Protein AF-A0A822C1Y9-F1 (afdb_monomer_lite)

Secondary structure (DSSP, 8-state):
-EEEEEEEETTEEEEE-SS-S-GGG--PBPTTTS-BHHHHHHHHHHHTT--GGGS-TTEEEEEEEEBTTB-SSS--SS-EEEEEEEEETTT--EE----SSPPPPP---SSGGGG-

Structure (mmCIF, N/CA/C/O backbone):
data_AF-A0A822C1Y9-F1
#
_entry.id   AF-A0A822C1Y9-F1
#
loop_
_atom_site.group_PDB
_atom_site.id
_atom_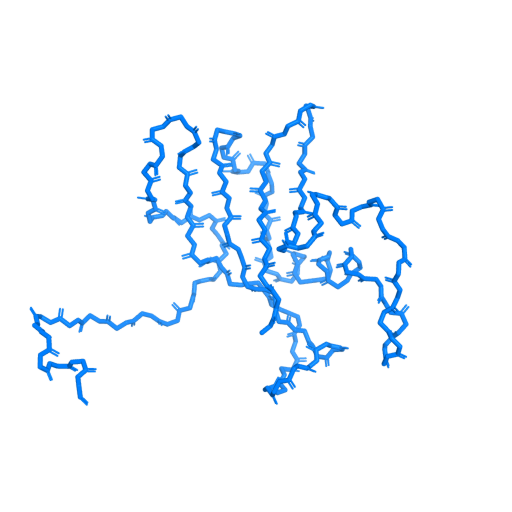site.type_symbol
_atom_site.label_atom_id
_atom_site.label_alt_id
_atom_site.label_comp_id
_atom_site.label_asym_id
_atom_site.label_entity_id
_atom_site.label_seq_id
_atom_site.pdbx_PDB_ins_code
_atom_site.Cartn_x
_atom_site.Cartn_y
_atom_site.Cartn_z
_atom_site.occupancy
_atom_site.B_iso_or_equiv
_atom_site.auth_seq_id
_atom_site.auth_comp_id
_atom_site.auth_asym_id
_atom_site.auth_atom_id
_atom_site.pdbx_PDB_model_num
ATOM 1 N N . GLY A 1 1 ? 11.463 -3.125 -5.322 1.00 91.94 1 GLY A N 1
ATOM 2 C CA . GLY A 1 1 ? 10.661 -1.898 -5.440 1.00 91.94 1 GLY A CA 1
ATOM 3 C C . GLY A 1 1 ? 10.887 -1.081 -4.192 1.00 91.94 1 GLY A C 1
ATOM 4 O O . GLY A 1 1 ? 12.016 -1.022 -3.724 1.00 91.94 1 GLY A O 1
ATOM 5 N N . THR A 1 2 ? 9.859 -0.437 -3.659 1.00 95.38 2 THR A N 1
ATOM 6 C CA . THR A 1 2 ? 9.946 0.287 -2.388 1.00 95.38 2 THR A CA 1
ATOM 7 C C . THR A 1 2 ? 8.802 -0.131 -1.483 1.00 95.38 2 THR A C 1
ATOM 9 O O . THR A 1 2 ? 7.646 -0.057 -1.897 1.00 95.38 2 THR A O 1
ATOM 12 N N . PHE A 1 3 ? 9.142 -0.495 -0.249 1.00 97.44 3 PHE A N 1
ATOM 13 C CA . PHE A 1 3 ? 8.181 -0.878 0.773 1.00 97.44 3 PHE A CA 1
ATOM 14 C C . PHE A 1 3 ? 7.461 0.342 1.359 1.00 97.44 3 PHE A C 1
ATOM 16 O O . PHE A 1 3 ? 8.102 1.321 1.767 1.00 97.44 3 PHE A O 1
ATOM 23 N N . PHE A 1 4 ? 6.137 0.254 1.441 1.00 98.31 4 PHE A N 1
ATOM 24 C CA . PHE A 1 4 ? 5.256 1.267 2.006 1.00 98.31 4 PHE A CA 1
ATOM 25 C C . PHE A 1 4 ? 4.265 0.664 2.995 1.00 98.31 4 PHE A C 1
ATOM 27 O O . PHE A 1 4 ? 3.898 -0.506 2.899 1.00 98.31 4 PHE A O 1
ATOM 34 N N . LYS A 1 5 ? 3.802 1.497 3.927 1.00 98.31 5 LYS A N 1
ATOM 35 C CA . LYS A 1 5 ? 2.731 1.162 4.866 1.00 98.31 5 LYS A CA 1
ATOM 36 C C . LYS A 1 5 ? 1.622 2.194 4.721 1.00 98.31 5 LYS A C 1
ATOM 38 O O . LYS A 1 5 ? 1.899 3.393 4.724 1.00 98.31 5 LYS A O 1
ATOM 43 N N . VAL A 1 6 ? 0.385 1.734 4.610 1.00 98.50 6 VAL A N 1
ATOM 44 C CA . VAL A 1 6 ? -0.815 2.575 4.623 1.00 98.50 6 VAL A CA 1
ATOM 45 C C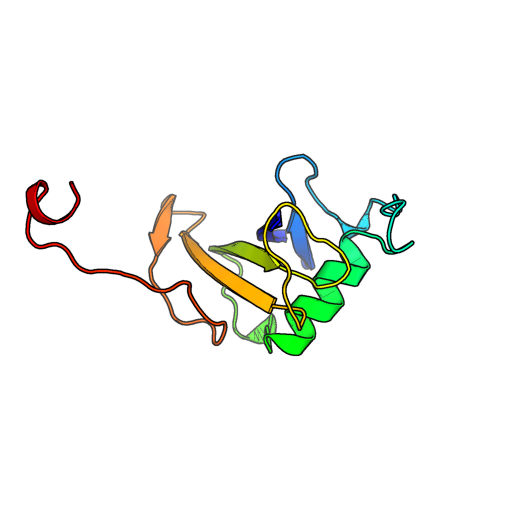 . VAL A 1 6 ? -1.518 2.379 5.954 1.00 98.50 6 VAL A C 1
ATOM 47 O O . VAL A 1 6 ? -1.749 1.243 6.354 1.00 98.50 6 VAL A O 1
ATOM 50 N N . TYR A 1 7 ? -1.847 3.469 6.637 1.00 98.38 7 TYR A N 1
ATOM 51 C CA . TYR A 1 7 ? -2.537 3.432 7.927 1.00 98.38 7 TYR A CA 1
ATOM 52 C C . TYR A 1 7 ? -3.392 4.687 8.110 1.00 98.38 7 TYR A C 1
ATOM 54 O O . TYR A 1 7 ? -3.143 5.715 7.472 1.00 98.38 7 TYR A O 1
ATOM 62 N N . TYR A 1 8 ? -4.412 4.592 8.960 1.00 98.25 8 TYR A N 1
ATOM 63 C CA . TYR A 1 8 ? -5.307 5.703 9.269 1.00 98.25 8 TYR A CA 1
ATOM 64 C C . TYR A 1 8 ? -4.919 6.342 10.602 1.00 98.25 8 TYR A C 1
ATOM 66 O O . TYR A 1 8 ? -4.805 5.651 11.613 1.00 98.25 8 TYR A O 1
ATOM 74 N N . PHE A 1 9 ? -4.711 7.654 10.613 1.00 97.06 9 PHE A N 1
ATOM 75 C CA . PHE A 1 9 ? -4.380 8.421 11.814 1.00 97.06 9 PHE A CA 1
ATOM 76 C C . PHE A 1 9 ? -4.878 9.862 11.650 1.00 97.06 9 PHE A C 1
ATOM 78 O O . PHE A 1 9 ? -4.995 10.338 10.528 1.00 97.06 9 PHE A O 1
ATOM 85 N N . GLU A 1 10 ? -5.260 10.528 12.745 1.00 95.81 10 GLU A N 1
ATOM 86 C CA . GLU A 1 10 ? -5.739 11.928 12.729 1.00 95.81 10 GLU A CA 1
ATOM 87 C C . GLU A 1 10 ? -6.772 12.249 11.626 1.00 95.81 10 GLU A C 1
ATOM 89 O O . GLU A 1 10 ? -6.741 13.285 10.968 1.00 95.81 10 GLU A O 1
ATOM 94 N N . ASN A 1 11 ? -7.744 11.350 11.450 1.00 96.69 11 ASN A N 1
ATOM 95 C CA . ASN A 1 11 ? -8.809 11.437 10.446 1.00 96.69 11 ASN A CA 1
ATOM 96 C C . ASN A 1 11 ? -8.359 11.385 8.973 1.00 96.69 11 ASN A C 1
ATOM 98 O O . ASN A 1 11 ? -9.188 11.602 8.082 1.00 96.69 11 ASN A O 1
ATOM 102 N N . GLU A 1 12 ? -7.119 10.995 8.680 1.00 97.19 12 GLU A N 1
ATOM 103 C CA . GLU A 1 12 ? -6.631 10.837 7.313 1.00 97.19 12 GLU A CA 1
ATOM 104 C C . GLU A 1 12 ? -5.859 9.530 7.067 1.00 97.19 12 GLU A C 1
ATOM 106 O O . GLU A 1 12 ? -5.343 8.871 7.968 1.00 97.19 12 GLU A O 1
ATOM 111 N N . TRP A 1 13 ? -5.792 9.138 5.793 1.00 98.00 13 TRP A N 1
ATOM 112 C CA . TRP A 1 13 ? -4.924 8.052 5.348 1.00 98.00 13 TRP A CA 1
ATOM 113 C C . TRP A 1 13 ? -3.511 8.575 5.112 1.00 98.00 13 TRP A C 1
ATOM 115 O O . TRP A 1 13 ? -3.306 9.495 4.308 1.00 98.00 13 TRP A O 1
ATOM 125 N N . HIS A 1 14 ? -2.540 7.932 5.746 1.00 97.88 14 HIS A N 1
ATOM 126 C CA . HIS A 1 14 ? -1.120 8.187 5.555 1.00 97.88 14 HIS A CA 1
ATOM 127 C C . HIS A 1 14 ? -0.463 7.065 4.764 1.00 97.88 14 HIS A C 1
ATOM 129 O O . HIS A 1 14 ? -0.923 5.922 4.749 1.00 97.88 14 HIS A O 1
ATOM 135 N N . VAL A 1 15 ? 0.646 7.413 4.114 1.00 98.25 15 VAL A N 1
ATOM 136 C CA . VAL A 1 15 ? 1.510 6.463 3.420 1.00 98.25 15 VAL A CA 1
ATOM 137 C C . VAL A 1 15 ? 2.935 6.702 3.900 1.00 98.25 15 VAL A C 1
ATOM 139 O O . VAL A 1 15 ? 3.523 7.742 3.600 1.00 98.25 15 VAL A O 1
ATOM 142 N N . SER A 1 16 ? 3.495 5.748 4.639 1.00 97.56 16 SER A N 1
ATOM 143 C CA . SER A 1 16 ? 4.867 5.805 5.148 1.00 97.56 16 SER A CA 1
ATOM 144 C C . SER A 1 16 ? 5.801 4.929 4.331 1.00 97.56 16 SER A C 1
ATOM 146 O O . SER A 1 16 ? 5.408 3.879 3.826 1.00 97.56 16 SER A O 1
ATOM 148 N N . SER A 1 17 ? 7.061 5.342 4.225 1.00 94.62 17 SER A N 1
ATOM 149 C CA . SER A 1 17 ? 8.151 4.459 3.804 1.00 94.62 17 SER A CA 1
ATOM 150 C C . SER A 1 17 ? 8.857 3.892 5.044 1.00 94.62 17 SER A C 1
ATOM 152 O O . SER A 1 17 ? 8.431 4.102 6.179 1.00 94.62 17 SER A O 1
ATOM 154 N N . ASN A 1 18 ? 9.967 3.172 4.872 1.00 91.56 18 ASN A N 1
ATOM 155 C CA . ASN A 1 18 ? 10.786 2.760 6.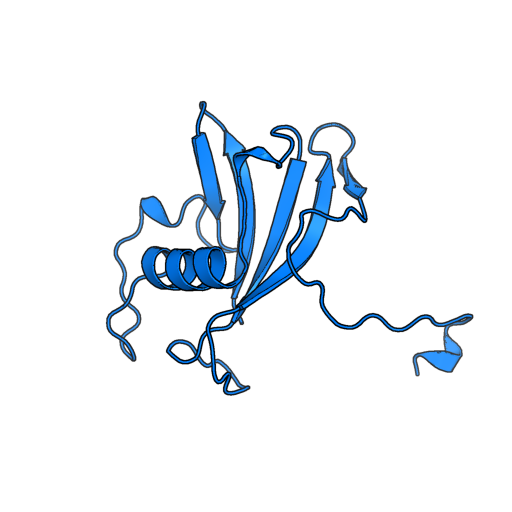021 1.00 91.56 18 ASN A CA 1
ATOM 156 C C . ASN A 1 18 ? 11.529 3.915 6.704 1.00 91.56 18 ASN A C 1
ATOM 158 O O . ASN A 1 18 ? 11.855 3.804 7.878 1.00 91.56 18 ASN A O 1
ATOM 162 N N . SER A 1 19 ? 11.794 5.016 6.000 1.00 88.88 19 SER A N 1
ATOM 163 C CA . SER A 1 19 ? 12.596 6.132 6.521 1.00 88.88 19 SER A CA 1
ATOM 164 C C . SER A 1 19 ? 11.785 7.391 6.834 1.00 88.88 19 SER A C 1
ATOM 166 O O . SER A 1 19 ? 12.359 8.389 7.282 1.00 88.88 19 SER A O 1
ATOM 168 N N . ARG A 1 20 ? 10.475 7.390 6.550 1.00 91.44 20 ARG A N 1
ATOM 169 C CA . ARG A 1 20 ? 9.591 8.560 6.662 1.00 91.44 20 ARG A CA 1
ATOM 170 C C . ARG A 1 20 ? 8.184 8.142 7.077 1.00 91.44 20 ARG A C 1
ATOM 172 O O . ARG A 1 20 ? 7.634 7.215 6.489 1.00 91.44 20 ARG A O 1
ATOM 179 N N . ILE A 1 21 ? 7.603 8.880 8.022 1.00 93.69 21 ILE A N 1
ATOM 180 C CA . ILE A 1 21 ? 6.261 8.619 8.562 1.00 93.69 21 ILE A CA 1
ATOM 181 C C . ILE A 1 21 ? 5.143 9.002 7.580 1.00 93.69 21 ILE A C 1
ATOM 183 O O . ILE A 1 21 ? 4.139 8.316 7.506 1.00 93.69 21 ILE A O 1
ATOM 187 N N . ASP A 1 22 ? 5.336 10.031 6.753 1.00 95.00 22 ASP A N 1
ATOM 188 C CA . ASP A 1 22 ? 4.383 10.374 5.697 1.00 95.00 22 ASP A CA 1
ATOM 189 C C . ASP A 1 22 ? 5.103 10.944 4.473 1.00 95.00 22 ASP A C 1
ATOM 191 O O . ASP A 1 22 ? 5.827 11.943 4.543 1.00 95.00 22 ASP A O 1
ATOM 195 N N . ILE A 1 23 ? 4.887 10.318 3.317 1.00 94.56 23 ILE A N 1
ATOM 196 C CA . ILE A 1 23 ? 5.463 10.766 2.050 1.00 94.56 23 ILE A CA 1
ATOM 197 C C . ILE A 1 23 ? 4.847 12.065 1.525 1.00 94.56 23 ILE A C 1
ATOM 199 O O . ILE A 1 23 ? 5.447 12.699 0.657 1.00 94.56 23 ILE A O 1
ATOM 203 N N . LYS A 1 24 ? 3.675 12.492 2.022 1.00 91.56 24 LYS A N 1
ATOM 204 C CA . LYS A 1 24 ? 3.054 13.775 1.645 1.00 91.56 24 LYS A CA 1
ATOM 205 C C . LYS A 1 24 ? 3.875 14.977 2.104 1.00 91.56 24 LYS A C 1
ATOM 207 O O . LYS A 1 24 ? 3.842 16.012 1.439 1.00 91.56 24 LYS A O 1
ATOM 212 N N . GLN A 1 25 ? 4.597 14.837 3.214 1.00 89.88 25 GLN A N 1
ATOM 213 C CA . GLN A 1 25 ? 5.373 15.917 3.826 1.00 89.88 25 GLN A CA 1
ATOM 214 C C . GLN A 1 25 ? 6.706 16.161 3.104 1.00 89.88 25 GLN A C 1
ATOM 216 O O . GLN A 1 25 ? 7.330 17.204 3.282 1.00 89.88 25 GLN A O 1
ATOM 221 N N . PHE A 1 26 ? 7.132 15.227 2.247 1.00 82.94 26 PHE A N 1
ATOM 222 C CA . PHE A 1 26 ? 8.414 15.292 1.558 1.00 82.94 26 PHE A CA 1
ATOM 223 C C . PHE A 1 26 ? 8.268 15.628 0.074 1.00 82.94 26 PHE A C 1
ATOM 225 O O . PHE A 1 26 ? 7.465 15.049 -0.658 1.00 82.94 26 PHE A O 1
ATOM 232 N 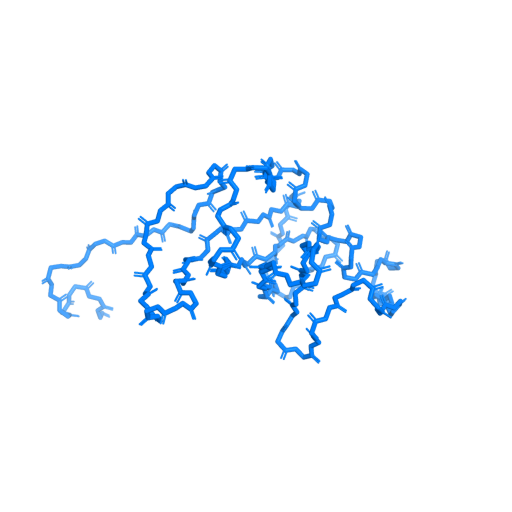N . ARG A 1 27 ? 9.100 16.569 -0.384 1.00 88.44 27 ARG A N 1
ATOM 233 C CA . ARG A 1 27 ? 9.115 17.065 -1.771 1.00 88.44 27 ARG A CA 1
ATOM 234 C C . ARG A 1 27 ? 10.363 16.655 -2.554 1.00 88.44 27 ARG A C 1
ATOM 236 O O . ARG A 1 27 ? 10.530 17.093 -3.690 1.00 88.44 27 ARG A O 1
ATOM 243 N N . GLU A 1 28 ? 11.223 15.823 -1.965 1.00 88.88 28 GLU A N 1
ATOM 244 C CA . GLU A 1 28 ? 12.410 15.294 -2.636 1.00 88.88 28 GLU A CA 1
ATOM 245 C C . GLU A 1 28 ? 12.015 14.514 -3.890 1.00 88.88 28 GLU A C 1
ATOM 247 O O . GLU A 1 28 ? 11.129 13.652 -3.872 1.00 88.88 28 GLU A O 1
ATOM 252 N N . LYS A 1 29 ? 12.683 14.850 -4.991 1.00 92.25 29 LYS A N 1
ATOM 253 C CA . LYS A 1 29 ? 12.493 14.223 -6.292 1.00 92.25 29 LYS A CA 1
ATOM 254 C C . LYS A 1 29 ? 13.631 13.254 -6.544 1.00 92.25 29 LYS A C 1
ATOM 256 O O . LYS A 1 29 ? 14.793 13.574 -6.303 1.00 92.25 29 LYS A O 1
ATOM 261 N N . TYR A 1 30 ? 13.306 12.094 -7.092 1.00 90.50 30 TYR A N 1
ATOM 262 C CA . TYR A 1 30 ? 14.325 11.187 -7.592 1.00 90.50 30 TYR A CA 1
ATOM 263 C C . TYR A 1 30 ? 15.015 11.812 -8.803 1.00 90.50 30 TYR A C 1
ATOM 265 O O . TYR A 1 30 ? 14.352 12.161 -9.779 1.00 90.50 30 TYR A O 1
ATOM 273 N N . ALA A 1 31 ? 16.347 11.910 -8.760 1.00 88.81 31 ALA A N 1
ATOM 274 C CA . ALA A 1 31 ? 17.145 12.544 -9.813 1.00 88.81 31 ALA A CA 1
ATOM 275 C C . ALA A 1 31 ? 16.868 11.963 -11.210 1.00 88.81 31 ALA A C 1
ATOM 277 O O . ALA A 1 31 ? 16.862 12.688 -12.197 1.00 88.81 31 ALA A O 1
ATOM 278 N N . ARG A 1 32 ? 16.583 10.659 -11.283 1.00 86.94 32 ARG A N 1
ATOM 279 C CA . ARG A 1 32 ? 16.371 9.940 -12.542 1.00 86.94 32 ARG A CA 1
ATOM 280 C C . ARG A 1 32 ? 15.089 10.330 -13.282 1.00 86.94 32 ARG A C 1
ATOM 282 O O . ARG A 1 32 ? 15.088 10.332 -14.505 1.00 86.94 32 ARG A O 1
ATOM 289 N N . CYS A 1 33 ? 14.000 10.590 -12.565 1.00 91.75 33 CYS A N 1
ATOM 290 C CA . CYS A 1 33 ? 12.680 10.787 -13.175 1.00 91.75 33 CYS A CA 1
ATOM 291 C C . CYS A 1 33 ? 12.027 12.123 -12.815 1.00 91.75 33 CYS A C 1
ATOM 293 O O . CYS A 1 33 ? 10.959 12.442 -13.325 1.00 91.75 33 CYS A O 1
ATOM 295 N N . GLY A 1 34 ? 12.630 12.902 -11.913 1.00 94.94 34 GLY A N 1
ATOM 296 C CA . GLY A 1 34 ? 12.081 14.180 -11.462 1.00 94.94 34 GLY A CA 1
ATOM 297 C C . GLY A 1 34 ? 10.772 14.061 -10.670 1.00 94.94 34 GLY A C 1
ATOM 298 O O . GLY A 1 34 ? 10.151 15.086 -10.379 1.00 94.94 34 GLY A O 1
ATOM 299 N N . LYS A 1 35 ? 10.354 12.841 -10.305 1.00 95.19 35 LYS A N 1
ATOM 300 C CA . LYS A 1 35 ? 9.135 12.564 -9.535 1.00 95.19 35 LYS A CA 1
ATOM 301 C C . LYS A 1 35 ? 9.441 12.364 -8.055 1.00 95.19 35 LYS A C 1
ATOM 303 O O . LYS A 1 35 ? 10.492 11.839 -7.685 1.00 95.19 35 LYS A O 1
ATOM 308 N N . THR A 1 36 ? 8.507 12.766 -7.201 1.00 95.31 36 THR A N 1
ATOM 309 C CA . THR A 1 36 ? 8.549 12.482 -5.761 1.00 95.31 36 THR A CA 1
ATOM 310 C C . THR A 1 36 ? 8.014 11.084 -5.459 1.00 95.31 36 THR A C 1
ATOM 312 O O . THR A 1 36 ? 7.310 10.475 -6.268 1.00 95.31 36 THR A O 1
ATOM 315 N N . ASN A 1 37 ? 8.277 10.583 -4.247 1.00 94.06 37 ASN A N 1
ATOM 316 C CA . ASN A 1 37 ? 7.669 9.331 -3.790 1.00 94.06 37 ASN A CA 1
ATOM 317 C C . ASN A 1 37 ? 6.141 9.362 -3.809 1.00 94.06 37 ASN A C 1
ATOM 319 O O . ASN A 1 37 ? 5.526 8.364 -4.178 1.00 94.06 37 ASN A O 1
ATOM 323 N N . LYS A 1 38 ? 5.546 10.508 -3.458 1.00 96.00 38 LYS A N 1
ATOM 324 C CA . LYS A 1 38 ? 4.097 10.713 -3.497 1.00 96.00 38 LYS A CA 1
ATOM 325 C C . LYS A 1 38 ? 3.540 10.534 -4.909 1.00 96.00 38 LYS A C 1
ATOM 327 O O . LYS A 1 38 ? 2.557 9.825 -5.067 1.00 96.00 38 LYS A O 1
ATOM 332 N N . GLN A 1 39 ? 4.171 11.136 -5.919 1.00 96.88 39 GLN A N 1
ATOM 333 C CA . GLN A 1 39 ? 3.711 11.031 -7.310 1.00 96.88 39 GLN A CA 1
ATOM 334 C C . GLN A 1 39 ? 3.765 9.583 -7.803 1.00 96.88 39 GLN A C 1
ATOM 336 O O . GLN A 1 39 ? 2.761 9.044 -8.254 1.00 96.88 39 GLN A O 1
ATOM 341 N N . LEU A 1 40 ? 4.906 8.919 -7.607 1.00 96.75 40 LEU A N 1
ATOM 342 C CA . LEU A 1 40 ? 5.084 7.516 -7.985 1.00 96.75 40 LEU A CA 1
ATOM 343 C C . LEU A 1 40 ? 4.118 6.577 -7.239 1.00 96.75 40 LEU A C 1
ATOM 345 O O . LEU A 1 40 ? 3.646 5.597 -7.808 1.00 96.75 40 LEU A O 1
ATOM 349 N N . TRP A 1 41 ? 3.824 6.855 -5.963 1.00 97.62 41 TRP A N 1
ATOM 350 C CA . TRP A 1 41 ? 2.808 6.121 -5.202 1.00 97.62 41 TRP A CA 1
ATOM 351 C C . TRP A 1 41 ? 1.410 6.314 -5.793 1.00 97.62 41 TRP A C 1
ATOM 353 O O . TRP A 1 41 ? 0.709 5.335 -6.002 1.00 97.62 41 TRP A O 1
ATOM 363 N N . GLN A 1 42 ? 1.009 7.554 -6.080 1.00 97.75 42 GLN A N 1
ATOM 364 C CA . GLN A 1 42 ? -0.316 7.862 -6.626 1.00 97.75 42 GLN A CA 1
ATOM 365 C C . GLN A 1 42 ? -0.549 7.200 -7.989 1.00 97.75 42 GLN A C 1
ATOM 367 O O . GLN A 1 42 ? -1.633 6.674 -8.227 1.00 97.75 42 GLN A O 1
ATOM 372 N N . GLU A 1 43 ? 0.465 7.192 -8.856 1.00 98.06 43 GLU A N 1
ATOM 373 C CA . GLU A 1 43 ? 0.420 6.505 -10.152 1.00 98.06 43 GLU A CA 1
ATOM 374 C C . GLU A 1 43 ? 0.206 4.993 -9.971 1.00 98.06 43 GLU A C 1
ATOM 376 O O . GLU A 1 43 ? -0.715 4.428 -10.559 1.00 98.06 43 GLU A O 1
ATOM 381 N N . ALA A 1 44 ? 0.981 4.352 -9.089 1.00 98.25 44 ALA A N 1
ATOM 382 C CA . ALA A 1 44 ? 0.851 2.923 -8.807 1.00 98.25 44 ALA A CA 1
ATOM 383 C C . ALA A 1 44 ? -0.463 2.557 -8.094 1.00 98.25 44 ALA A C 1
ATOM 385 O O . ALA A 1 44 ? -1.070 1.545 -8.424 1.00 98.25 44 ALA A O 1
ATOM 386 N N . ALA A 1 45 ? -0.925 3.373 -7.143 1.00 98.31 45 ALA A N 1
ATOM 387 C CA . ALA A 1 45 ? -2.179 3.153 -6.423 1.00 98.31 45 ALA A CA 1
ATOM 388 C C . ALA A 1 45 ? -3.394 3.258 -7.349 1.00 98.31 45 ALA A C 1
ATOM 390 O O . ALA A 1 45 ? -4.320 2.456 -7.240 1.00 98.31 45 ALA A O 1
ATOM 391 N N . LYS A 1 46 ? -3.366 4.215 -8.286 1.00 98.38 46 LYS A N 1
ATOM 392 C CA . LYS A 1 46 ? -4.393 4.357 -9.319 1.00 98.38 46 LYS A CA 1
ATOM 393 C C . LYS A 1 46 ? -4.417 3.143 -10.247 1.00 98.38 46 LYS A C 1
ATOM 395 O O . LYS A 1 46 ? -5.489 2.598 -10.477 1.00 98.38 46 LYS A O 1
ATOM 400 N N . GLU A 1 47 ? -3.258 2.723 -10.754 1.00 98.19 47 GLU A N 1
ATOM 401 C CA . GLU A 1 47 ? -3.144 1.559 -11.647 1.00 98.19 47 GLU A CA 1
ATOM 402 C C . GLU A 1 47 ? -3.570 0.256 -10.952 1.00 98.19 47 GLU A C 1
ATOM 404 O O . GLU A 1 47 ? -4.227 -0.586 -11.554 1.00 98.19 47 GLU A O 1
ATOM 409 N N . ALA A 1 48 ? -3.256 0.112 -9.662 1.00 97.56 48 ALA A N 1
ATOM 410 C CA . ALA A 1 48 ? -3.651 -1.041 -8.857 1.00 97.56 48 ALA A CA 1
ATOM 411 C C . ALA A 1 48 ? -5.128 -1.026 -8.419 1.00 97.56 48 ALA A C 1
ATOM 413 O O . ALA A 1 48 ? -5.577 -1.993 -7.812 1.00 97.56 48 ALA A O 1
ATOM 414 N N . GLY A 1 49 ? -5.872 0.058 -8.669 1.00 97.81 49 GLY A N 1
ATOM 415 C CA . GLY A 1 49 ? -7.263 0.187 -8.227 1.00 97.81 49 GLY A CA 1
ATOM 416 C C . GLY A 1 49 ? -7.435 0.230 -6.703 1.00 97.81 49 GLY A C 1
ATOM 417 O O . GLY A 1 49 ? -8.474 -0.196 -6.202 1.00 97.81 49 GLY A O 1
ATOM 418 N N . LEU A 1 50 ? -6.436 0.725 -5.959 1.00 98.25 50 LEU A N 1
ATOM 419 C CA . LEU A 1 50 ? -6.493 0.797 -4.496 1.00 98.25 50 LEU A CA 1
ATOM 420 C C . LEU A 1 50 ? -7.620 1.737 -4.041 1.00 98.25 50 LEU A C 1
ATOM 422 O O . LEU A 1 50 ? -7.544 2.955 -4.216 1.00 98.25 50 LEU A O 1
ATOM 426 N N . ASP A 1 51 ? -8.636 1.163 -3.401 1.00 97.75 51 ASP A N 1
ATOM 427 C CA . ASP A 1 51 ? -9.802 1.881 -2.895 1.00 97.75 51 ASP A CA 1
ATOM 428 C C . ASP A 1 51 ? -9.742 2.030 -1.369 1.00 97.75 51 ASP A C 1
ATOM 430 O O . ASP A 1 51 ? -10.093 1.127 -0.608 1.00 97.75 51 ASP A O 1
ATOM 434 N N . TYR A 1 52 ? -9.330 3.215 -0.918 1.00 97.81 52 TYR A N 1
ATOM 435 C CA . TYR A 1 52 ? -9.235 3.562 0.501 1.00 97.81 52 TYR A CA 1
ATOM 436 C C . TYR A 1 52 ? -10.576 3.496 1.251 1.00 97.81 52 TYR A C 1
ATOM 438 O O . TYR A 1 52 ? -10.568 3.432 2.479 1.00 97.81 52 TYR A O 1
ATOM 446 N N . SER A 1 53 ? -11.721 3.527 0.556 1.00 97.31 53 SER A N 1
ATOM 447 C CA . SER A 1 53 ? -13.039 3.420 1.198 1.00 97.31 53 SER A CA 1
ATOM 448 C C . SER A 1 53 ? -13.361 2.001 1.674 1.00 97.31 53 SER A C 1
ATOM 450 O O . SER A 1 53 ? -14.199 1.830 2.556 1.00 97.31 53 SER A O 1
ATOM 452 N N . LYS A 1 54 ? -12.664 0.994 1.133 1.00 95.75 54 LYS A N 1
ATOM 453 C CA . LYS A 1 54 ? -12.821 -0.423 1.492 1.00 95.75 54 LYS A CA 1
ATOM 454 C C . LYS A 1 54 ? -11.871 -0.879 2.596 1.00 95.75 54 LYS A C 1
ATOM 456 O O . LYS A 1 54 ? -11.970 -2.013 3.052 1.00 95.75 54 LYS A O 1
ATOM 461 N N . LEU A 1 55 ? -10.938 -0.022 3.007 1.00 98.12 55 LEU A N 1
ATOM 462 C CA . LEU A 1 55 ? -9.953 -0.351 4.028 1.00 98.12 55 LEU A CA 1
ATOM 463 C C . LEU A 1 55 ? -10.524 -0.110 5.432 1.00 98.12 55 LEU A C 1
ATOM 465 O O . LEU A 1 55 ? -11.056 0.959 5.732 1.00 98.12 55 LEU A O 1
ATOM 469 N N . ASP A 1 56 ? -10.344 -1.083 6.322 1.00 98.25 56 ASP A N 1
ATOM 470 C CA . ASP A 1 56 ? -10.544 -0.905 7.759 1.00 98.25 56 ASP A CA 1
ATOM 471 C C . ASP A 1 56 ? -9.439 -0.004 8.332 1.00 98.25 56 ASP A C 1
ATOM 473 O O . ASP A 1 56 ? -8.244 -0.243 8.132 1.00 98.25 56 ASP A O 1
ATOM 477 N N . LYS A 1 57 ? -9.854 1.042 9.051 1.00 98.56 57 LYS A N 1
ATOM 478 C CA . LYS A 1 57 ? -8.990 2.064 9.659 1.00 98.56 57 LYS A CA 1
ATOM 479 C C . LYS A 1 57 ? -8.178 1.546 10.848 1.00 98.56 57 LYS A C 1
ATOM 481 O O . LYS A 1 57 ? -7.223 2.202 11.249 1.00 98.56 57 LYS A O 1
ATOM 486 N N . ARG A 1 58 ? -8.551 0.399 11.421 1.00 98.25 58 ARG A N 1
ATOM 487 C CA . ARG A 1 58 ? -7.820 -0.252 12.521 1.00 98.25 58 ARG A CA 1
ATOM 488 C C . ARG A 1 58 ? -6.572 -0.984 12.040 1.00 98.25 58 ARG A C 1
ATOM 490 O O . ARG A 1 58 ? -5.761 -1.407 12.860 1.00 98.25 58 ARG A O 1
ATOM 497 N N . PHE A 1 59 ? -6.426 -1.167 10.731 1.00 98.69 59 PHE A N 1
ATOM 498 C CA . PHE A 1 59 ? -5.357 -1.968 10.159 1.00 98.69 59 PHE A CA 1
ATOM 499 C C . PHE A 1 59 ? -4.256 -1.105 9.546 1.00 98.69 59 PHE A C 1
ATOM 501 O O . PHE A 1 59 ? -4.489 0.009 9.066 1.00 98.69 59 PHE A O 1
ATOM 508 N N . ALA A 1 60 ? -3.051 -1.666 9.521 1.00 98.44 60 ALA A N 1
ATOM 509 C CA . ALA A 1 60 ? -1.971 -1.213 8.662 1.00 98.44 60 ALA A CA 1
ATOM 510 C C . ALA A 1 60 ? -1.814 -2.182 7.488 1.00 98.44 60 ALA A C 1
ATOM 512 O O . ALA A 1 60 ? -1.810 -3.398 7.667 1.00 98.44 60 ALA A O 1
ATOM 513 N N . TYR A 1 61 ? -1.655 -1.637 6.288 1.00 98.69 61 TYR A N 1
ATOM 514 C CA . TYR A 1 61 ? -1.526 -2.406 5.054 1.00 98.69 61 TYR A CA 1
ATOM 515 C C . TYR A 1 61 ? -0.130 -2.217 4.484 1.00 98.69 61 TYR A C 1
ATOM 517 O O . TYR A 1 61 ? 0.338 -1.085 4.330 1.00 98.69 61 TYR A O 1
ATOM 525 N N . PHE A 1 62 ? 0.537 -3.316 4.161 1.00 98.25 62 PHE A N 1
ATOM 526 C CA . PHE A 1 62 ? 1.901 -3.312 3.658 1.00 98.25 62 PHE A CA 1
ATOM 527 C C . PHE A 1 62 ? 1.909 -3.507 2.154 1.00 98.25 62 PHE A C 1
ATOM 529 O O . PHE A 1 62 ? 1.244 -4.401 1.628 1.00 98.25 62 PHE A O 1
ATOM 536 N N . PHE A 1 63 ? 2.686 -2.680 1.463 1.00 98.50 63 PHE A N 1
ATOM 537 C CA . PHE A 1 63 ? 2.769 -2.714 0.015 1.00 98.50 63 PHE A CA 1
ATOM 538 C C . PHE A 1 63 ? 4.203 -2.670 -0.476 1.00 98.50 63 PHE A C 1
ATOM 540 O O . PHE A 1 63 ? 5.026 -1.920 0.046 1.00 98.50 63 PHE A O 1
ATOM 547 N N . GLU A 1 64 ? 4.464 -3.385 -1.563 1.00 97.81 64 GLU A N 1
ATOM 548 C CA . GLU A 1 64 ? 5.630 -3.148 -2.401 1.00 97.81 64 GLU A CA 1
ATOM 549 C C . GLU A 1 64 ? 5.204 -2.338 -3.626 1.00 97.81 64 GLU A C 1
ATOM 551 O O . GLU A 1 64 ? 4.416 -2.805 -4.450 1.00 97.81 64 GLU A O 1
ATOM 556 N N . ARG A 1 65 ? 5.747 -1.126 -3.778 1.00 97.06 65 ARG A N 1
ATOM 557 C CA . ARG A 1 65 ? 5.574 -0.332 -5.000 1.00 97.06 65 ARG A CA 1
ATOM 558 C C . ARG A 1 65 ? 6.678 -0.652 -5.997 1.00 97.06 65 ARG A C 1
ATOM 560 O O . ARG A 1 65 ? 7.864 -0.486 -5.693 1.00 97.06 65 ARG A O 1
ATOM 567 N N . VAL A 1 66 ? 6.300 -0.976 -7.226 1.00 96.94 66 VAL A N 1
ATOM 568 C CA . VAL A 1 66 ? 7.215 -1.061 -8.373 1.00 96.94 66 VAL A CA 1
ATOM 569 C C . VAL A 1 66 ? 6.787 -0.078 -9.458 1.00 96.94 66 VAL A C 1
ATOM 571 O O . VAL A 1 66 ? 5.608 0.245 -9.583 1.00 96.94 66 VAL A O 1
ATOM 574 N N . HIS A 1 67 ? 7.752 0.482 -10.190 1.00 97.19 67 HIS A N 1
ATOM 575 C CA . HIS A 1 67 ? 7.471 1.556 -11.140 1.00 97.19 67 HIS A CA 1
ATOM 576 C C . HIS A 1 67 ? 8.531 1.627 -12.252 1.00 97.19 67 HIS A C 1
ATOM 578 O O . HIS A 1 67 ? 9.720 1.548 -11.927 1.00 97.19 67 HIS A O 1
ATOM 584 N N . PRO A 1 68 ? 8.161 1.851 -13.531 1.00 96.25 68 PRO A N 1
ATOM 585 C CA . PRO A 1 68 ? 9.119 1.987 -14.637 1.00 96.25 68 PRO A CA 1
ATOM 586 C C . PRO A 1 68 ? 10.147 3.105 -14.399 1.00 96.25 68 PRO A C 1
ATOM 588 O O . PRO A 1 68 ? 11.346 2.906 -14.596 1.00 96.25 68 PRO A O 1
ATOM 591 N N . ASP A 1 69 ? 9.681 4.245 -13.882 1.00 95.50 69 ASP A N 1
ATOM 592 C CA . ASP A 1 69 ? 10.512 5.412 -13.536 1.00 95.50 69 ASP A CA 1
ATOM 593 C C . ASP A 1 69 ? 11.369 5.253 -12.267 1.00 95.50 69 ASP A C 1
ATOM 595 O O . ASP A 1 69 ? 12.180 6.126 -11.949 1.00 95.50 69 ASP A O 1
ATOM 599 N N . TYR A 1 70 ? 11.196 4.160 -11.520 1.00 92.88 70 TYR A N 1
ATOM 600 C CA . TYR A 1 70 ? 11.967 3.863 -10.314 1.00 92.88 70 TYR A CA 1
ATOM 601 C C . TYR A 1 70 ? 12.394 2.391 -10.298 1.00 92.88 70 TYR A C 1
ATOM 603 O O . TYR A 1 70 ? 11.853 1.548 -9.580 1.00 92.88 70 TYR A O 1
ATOM 611 N N . LYS A 1 71 ? 13.404 2.084 -11.115 1.00 91.00 71 LYS A N 1
ATOM 612 C CA . LYS A 1 71 ? 14.065 0.775 -11.144 1.00 91.00 71 LYS A CA 1
ATOM 613 C C . LYS A 1 71 ? 15.176 0.722 -10.098 1.00 91.00 71 LYS A C 1
ATOM 615 O O . LYS A 1 71 ? 16.101 1.532 -10.150 1.00 91.00 71 LYS A O 1
ATOM 620 N N . ILE A 1 72 ? 15.108 -0.289 -9.230 1.00 89.69 72 ILE A N 1
ATOM 621 C CA . ILE A 1 72 ? 16.238 -0.705 -8.386 1.00 89.69 72 ILE A CA 1
ATOM 622 C C . ILE A 1 72 ? 17.083 -1.739 -9.140 1.00 89.69 72 ILE A C 1
ATOM 624 O O . ILE A 1 72 ? 18.192 -1.430 -9.554 1.00 89.69 72 ILE A O 1
ATOM 628 N N . VAL A 1 73 ? 16.535 -2.935 -9.389 1.00 93.44 73 VAL A N 1
ATOM 629 C CA . VAL A 1 73 ? 17.224 -4.019 -10.123 1.00 93.44 73 VAL A CA 1
ATOM 630 C C . VAL A 1 73 ? 16.415 -4.454 -11.341 1.00 93.44 73 VAL A C 1
ATOM 632 O O . VAL A 1 73 ? 16.903 -4.389 -12.466 1.00 93.44 73 VAL A O 1
ATOM 635 N N . ILE A 1 74 ? 15.157 -4.842 -11.131 1.00 92.69 74 ILE A N 1
ATOM 636 C CA . ILE A 1 74 ? 14.256 -5.337 -12.179 1.00 92.69 74 ILE A CA 1
ATOM 637 C C . ILE A 1 74 ? 13.541 -4.158 -12.849 1.00 92.69 74 ILE A C 1
ATOM 639 O O . ILE A 1 74 ? 13.068 -3.246 -12.163 1.00 92.69 74 ILE A O 1
ATOM 643 N N . GLN A 1 75 ? 13.489 -4.165 -14.184 1.00 93.19 75 GLN A N 1
ATOM 644 C CA . GLN A 1 75 ? 12.697 -3.208 -14.955 1.00 93.19 75 GLN A CA 1
ATOM 645 C C . GLN A 1 75 ? 11.248 -3.689 -15.020 1.00 93.19 75 GLN A C 1
ATOM 647 O O . GLN A 1 75 ? 10.992 -4.820 -15.416 1.00 93.19 75 GLN A O 1
ATOM 652 N N . TYR A 1 76 ? 10.328 -2.799 -14.667 1.00 94.88 76 TYR A N 1
ATOM 653 C CA . TYR A 1 76 ? 8.893 -3.004 -14.819 1.00 94.88 76 TYR A CA 1
ATOM 654 C C . TYR A 1 76 ? 8.392 -2.136 -15.971 1.00 94.88 76 TYR A C 1
ATOM 656 O O . TYR A 1 76 ? 8.941 -1.060 -16.220 1.00 94.88 76 TYR A O 1
ATOM 664 N N . ASP A 1 77 ? 7.390 -2.622 -16.686 1.00 96.44 77 ASP A N 1
ATOM 665 C CA . ASP A 1 77 ? 6.744 -1.967 -17.824 1.00 96.44 77 ASP A CA 1
ATOM 666 C C . ASP A 1 77 ? 5.667 -0.968 -17.384 1.00 96.44 77 ASP A C 1
ATOM 668 O O . ASP A 1 77 ? 5.498 0.074 -18.016 1.00 96.44 77 ASP A O 1
ATOM 672 N N . LYS A 1 78 ? 5.000 -1.236 -16.257 1.00 97.06 78 LYS A N 1
ATOM 673 C CA . LYS A 1 78 ? 3.963 -0.370 -15.687 1.00 97.06 78 LYS A CA 1
ATOM 674 C C . LYS A 1 78 ? 4.084 -0.174 -14.168 1.00 97.06 78 LYS A C 1
ATOM 676 O O . LYS A 1 78 ? 4.735 -0.974 -13.488 1.00 97.06 78 LYS A O 1
ATOM 681 N N . PRO A 1 79 ? 3.496 0.904 -13.614 1.00 97.94 79 PRO A N 1
ATOM 682 C CA . PRO A 1 79 ? 3.357 1.080 -12.170 1.00 97.94 79 PRO A CA 1
ATOM 683 C C . PRO A 1 79 ? 2.531 -0.057 -11.565 1.00 97.94 79 PRO A C 1
ATOM 685 O O . PRO A 1 79 ? 1.498 -0.413 -12.114 1.00 97.94 79 PRO A O 1
ATOM 688 N N . MET A 1 80 ? 2.948 -0.626 -10.435 1.00 97.62 80 MET A N 1
ATOM 689 C CA . MET A 1 80 ? 2.143 -1.626 -9.722 1.00 97.62 80 MET A CA 1
ATOM 690 C C . MET A 1 80 ? 2.317 -1.495 -8.210 1.00 97.62 80 MET A C 1
ATOM 692 O O . MET A 1 80 ? 3.365 -1.053 -7.721 1.00 97.62 80 MET A O 1
ATOM 696 N N . LEU A 1 81 ? 1.288 -1.923 -7.478 1.00 98.12 81 LEU A N 1
ATOM 697 C CA . LEU A 1 81 ? 1.348 -2.192 -6.047 1.00 98.12 81 LEU A CA 1
ATOM 698 C C . LEU A 1 81 ? 1.100 -3.675 -5.805 1.00 98.12 81 LEU A C 1
ATOM 700 O O . LEU A 1 81 ? 0.137 -4.238 -6.323 1.00 98.12 81 LEU A O 1
ATOM 704 N N . TYR A 1 82 ? 1.934 -4.273 -4.965 1.00 98.19 82 TYR A N 1
ATOM 705 C CA . TYR A 1 82 ? 1.665 -5.585 -4.401 1.00 98.19 82 TYR A CA 1
ATOM 706 C C . TYR A 1 82 ? 1.252 -5.437 -2.949 1.00 98.19 82 TYR A C 1
ATOM 708 O O . TYR A 1 82 ? 2.013 -4.870 -2.169 1.00 98.19 82 TYR A O 1
ATOM 716 N N . HIS A 1 83 ? 0.078 -5.945 -2.583 1.00 98.31 83 HIS A N 1
ATOM 717 C CA . HIS A 1 83 ? -0.322 -6.091 -1.186 1.00 98.31 83 HIS A CA 1
ATOM 718 C C . HIS A 1 83 ? 0.466 -7.251 -0.577 1.00 98.31 83 HIS A C 1
ATOM 720 O O . HIS A 1 83 ? 0.344 -8.392 -1.012 1.00 98.31 83 HIS A O 1
ATOM 726 N N . LEU A 1 84 ? 1.335 -6.937 0.380 1.00 97.50 84 LEU A N 1
ATOM 727 C CA . LEU A 1 84 ? 2.212 -7.915 1.025 1.00 97.50 84 LEU A CA 1
ATOM 728 C C . LEU A 1 84 ? 1.568 -8.547 2.255 1.00 97.50 84 LEU A C 1
ATOM 730 O O . LEU A 1 84 ? 1.893 -9.673 2.604 1.00 97.50 84 LEU A O 1
ATOM 734 N N . GLY A 1 85 ? 0.683 -7.810 2.916 1.00 97.31 85 GLY A N 1
ATOM 735 C CA . GLY A 1 85 ? 0.022 -8.261 4.126 1.00 97.31 85 GLY A CA 1
ATOM 736 C C . GLY A 1 85 ? -0.716 -7.128 4.815 1.00 97.31 85 GLY A C 1
ATOM 737 O O . GLY A 1 85 ? -0.573 -5.949 4.470 1.00 97.31 85 GLY A O 1
ATOM 738 N N . THR A 1 86 ? -1.521 -7.505 5.792 1.00 98.56 86 THR A N 1
ATOM 739 C CA . THR A 1 86 ? -2.265 -6.589 6.649 1.00 98.56 86 THR A CA 1
ATOM 740 C C . THR A 1 86 ? -1.930 -6.918 8.093 1.00 98.56 86 THR A C 1
ATOM 742 O O . THR A 1 86 ? -1.723 -8.079 8.423 1.00 98.56 86 THR A O 1
ATOM 745 N N . ARG A 1 87 ? -1.884 -5.912 8.961 1.00 98.50 87 ARG A N 1
ATOM 746 C CA . ARG A 1 87 ? -1.742 -6.104 10.401 1.00 98.50 87 ARG A CA 1
ATOM 747 C C . ARG A 1 87 ? -2.870 -5.408 11.135 1.00 98.50 87 ARG A C 1
ATOM 749 O O . ARG A 1 87 ? -3.115 -4.225 10.885 1.00 98.50 87 ARG A O 1
ATOM 756 N N . ASP A 1 88 ? -3.514 -6.117 12.051 1.00 98.44 88 ASP A N 1
ATOM 757 C CA . ASP A 1 88 ? -4.404 -5.497 13.026 1.00 98.44 88 ASP A CA 1
ATOM 758 C C . ASP A 1 88 ? -3.559 -4.698 14.026 1.00 98.44 88 ASP A C 1
ATOM 760 O O . ASP A 1 88 ? -2.677 -5.243 14.686 1.00 98.44 88 ASP A O 1
ATOM 764 N N . MET A 1 89 ? -3.777 -3.385 14.126 1.00 97.50 89 MET A N 1
ATOM 765 C CA . MET A 1 89 ? -2.958 -2.533 14.996 1.00 97.50 89 MET A CA 1
ATOM 766 C C . MET A 1 89 ? -3.378 -2.585 16.472 1.00 97.50 89 MET A C 1
ATOM 768 O O . MET A 1 89 ? -2.687 -2.004 17.308 1.00 97.50 89 MET A O 1
ATOM 772 N N . LEU A 1 90 ? -4.480 -3.269 16.799 1.00 96.75 90 LEU A N 1
ATOM 773 C CA . LEU A 1 90 ? -4.922 -3.548 18.163 1.00 96.75 90 LEU A CA 1
ATOM 774 C C . LEU A 1 90 ? -4.382 -4.894 18.660 1.00 96.75 90 LEU A C 1
ATOM 776 O O . LEU A 1 90 ? -3.783 -4.936 19.733 1.00 96.75 90 LEU A O 1
ATOM 780 N N . THR A 1 91 ? -4.591 -5.982 17.908 1.00 97.81 91 THR A N 1
ATOM 781 C CA . THR A 1 91 ? -4.148 -7.331 18.327 1.00 97.81 91 THR A CA 1
ATOM 782 C C . THR A 1 91 ? -2.708 -7.633 17.940 1.00 97.81 91 THR A C 1
ATOM 784 O O . THR A 1 91 ? -2.082 -8.494 18.549 1.00 97.81 91 THR A O 1
ATOM 787 N N . LEU A 1 92 ? -2.169 -6.885 16.972 1.00 96.75 92 LEU A N 1
ATOM 788 C CA . LEU A 1 92 ? -0.856 -7.075 16.358 1.00 96.75 92 LEU A CA 1
ATOM 789 C C . LEU A 1 92 ? -0.737 -8.305 15.453 1.00 96.75 92 LEU A C 1
ATOM 791 O O . LEU A 1 92 ? 0.363 -8.533 14.936 1.00 96.75 92 LEU A O 1
ATOM 795 N N . ASP A 1 93 ? -1.839 -9.015 15.215 1.00 98.12 93 ASP A N 1
ATOM 796 C CA . ASP A 1 93 ? -1.888 -10.175 14.331 1.00 98.12 93 ASP A CA 1
ATOM 797 C C . ASP A 1 93 ? -1.734 -9.768 12.867 1.00 98.12 93 ASP A C 1
ATOM 799 O O . ASP A 1 93 ? -2.238 -8.731 12.416 1.00 98.12 93 ASP A O 1
ATOM 803 N N . GLU A 1 94 ? -1.051 -10.620 12.111 1.00 97.44 94 GLU A N 1
ATOM 804 C CA . GLU A 1 94 ? -1.002 -10.523 10.660 1.00 97.44 94 GLU A CA 1
ATOM 805 C C . GLU A 1 94 ? -2.225 -11.215 10.054 1.00 97.44 94 GLU A C 1
ATOM 807 O O . GLU A 1 94 ? -2.613 -12.313 10.451 1.00 97.44 94 GLU A O 1
ATOM 812 N N . LEU A 1 95 ? -2.844 -10.545 9.088 1.00 96.88 95 LEU A N 1
ATOM 813 C CA . LEU A 1 95 ? -4.079 -10.961 8.445 1.00 96.88 95 LEU A CA 1
ATOM 814 C C . LEU A 1 95 ? -3.841 -11.149 6.948 1.00 96.88 95 LEU A C 1
ATOM 816 O O . LEU A 1 95 ? -3.355 -10.242 6.261 1.00 96.88 95 LEU A O 1
ATOM 820 N N . ASP A 1 96 ? -4.266 -12.299 6.431 1.00 94.69 96 ASP A N 1
ATOM 821 C CA . ASP A 1 96 ? -4.304 -12.571 4.998 1.00 94.69 96 ASP A CA 1
ATOM 822 C C . ASP A 1 96 ? -5.707 -12.277 4.445 1.00 94.69 96 ASP A C 1
ATOM 824 O O . ASP A 1 96 ? -6.598 -13.123 4.453 1.00 94.69 96 ASP A O 1
ATOM 828 N N . ILE A 1 97 ? -5.924 -11.033 4.009 1.00 96.06 97 ILE A N 1
ATOM 829 C CA . ILE A 1 97 ? -7.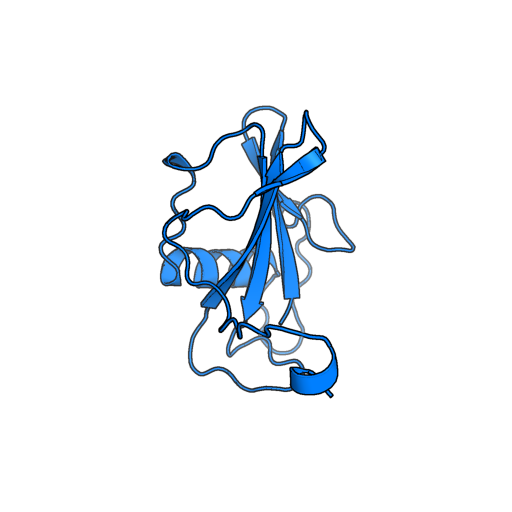227 -10.553 3.519 1.00 96.06 97 ILE A CA 1
ATOM 830 C C . ILE A 1 97 ? -7.132 -10.041 2.085 1.00 96.06 97 ILE A C 1
ATOM 832 O O . ILE A 1 97 ? -6.072 -9.581 1.659 1.00 96.06 97 ILE A O 1
ATOM 836 N N . ASP A 1 98 ? -8.229 -10.117 1.336 1.00 96.31 98 ASP A N 1
ATOM 837 C CA . ASP A 1 98 ? -8.334 -9.512 0.008 1.00 96.31 98 ASP A CA 1
ATOM 838 C C . ASP A 1 98 ? -8.875 -8.080 0.113 1.00 96.31 98 ASP A C 1
ATOM 840 O O . ASP A 1 98 ? -9.976 -7.849 0.612 1.00 96.31 98 ASP A O 1
ATOM 844 N N . ILE A 1 99 ? -8.082 -7.117 -0.358 1.00 97.31 99 ILE A N 1
ATOM 845 C CA . ILE A 1 99 ? -8.434 -5.690 -0.419 1.00 97.31 99 ILE A CA 1
ATOM 846 C C . ILE A 1 99 ? -8.618 -5.195 -1.863 1.00 97.31 99 ILE A C 1
ATOM 848 O O . ILE A 1 99 ? -8.703 -3.990 -2.099 1.00 97.31 99 ILE A O 1
ATOM 852 N N . GLY A 1 100 ? -8.641 -6.106 -2.840 1.00 97.12 100 GLY A N 1
ATOM 853 C CA . GLY A 1 100 ? -8.752 -5.794 -4.265 1.00 97.12 100 GLY A CA 1
ATOM 854 C C . GLY A 1 100 ? -7.441 -5.367 -4.933 1.00 97.12 100 GLY A C 1
ATOM 855 O O . GLY A 1 100 ? -7.473 -4.904 -6.069 1.00 97.12 100 GLY A O 1
ATOM 856 N N . VAL A 1 101 ? -6.295 -5.521 -4.260 1.00 97.81 101 VAL A N 1
ATOM 857 C CA . VAL A 1 101 ? -4.956 -5.258 -4.817 1.00 97.81 101 VAL A CA 1
ATOM 858 C C . VAL A 1 101 ? -4.210 -6.575 -5.000 1.00 97.81 101 VAL A C 1
ATOM 860 O O . VAL A 1 101 ? -4.248 -7.441 -4.128 1.00 97.81 101 VAL A O 1
ATOM 863 N N . SER A 1 102 ? -3.497 -6.720 -6.120 1.00 97.19 102 SER A N 1
ATOM 864 C CA . SER A 1 102 ? -2.725 -7.930 -6.418 1.00 97.19 102 SER A CA 1
ATOM 865 C C . SER A 1 102 ? -1.723 -8.265 -5.315 1.00 97.19 102 SER A C 1
ATOM 867 O O . SER A 1 102 ? -1.023 -7.383 -4.818 1.00 97.19 102 SER A O 1
ATOM 869 N N . LYS A 1 103 ? -1.593 -9.551 -4.993 1.00 97.06 103 LYS A N 1
ATOM 870 C CA . LYS A 1 103 ? -0.553 -10.073 -4.101 1.00 97.06 103 LYS A CA 1
ATOM 871 C C . LYS A 1 103 ? 0.621 -10.637 -4.908 1.00 97.06 103 LYS A C 1
ATOM 873 O O . LYS A 1 103 ? 0.439 -10.991 -6.077 1.00 97.06 103 LYS A O 1
ATOM 878 N N . PRO A 1 104 ? 1.831 -10.723 -4.329 1.00 94.19 104 PRO A N 1
ATOM 879 C CA . PRO A 1 104 ? 2.914 -11.490 -4.926 1.00 94.19 104 PRO A CA 1
ATOM 880 C C . PRO A 1 104 ? 2.510 -12.952 -5.127 1.00 94.19 104 PRO A C 1
ATOM 882 O O . PRO A 1 104 ? 1.633 -13.475 -4.440 1.00 94.19 104 PRO A O 1
ATOM 885 N N . ARG A 1 105 ? 3.197 -13.636 -6.043 1.00 93.50 105 ARG A N 1
ATOM 886 C CA . ARG A 1 105 ? 3.058 -15.084 -6.188 1.00 93.50 105 ARG A CA 1
ATOM 887 C C . ARG A 1 105 ? 3.488 -15.769 -4.890 1.00 93.50 105 ARG A C 1
ATOM 889 O O . ARG A 1 105 ? 4.626 -15.595 -4.459 1.00 93.50 105 ARG A O 1
ATOM 896 N N . SER A 1 106 ? 2.593 -16.562 -4.317 1.00 90.69 106 SER A N 1
ATOM 897 C CA . SER A 1 106 ? 2.878 -17.439 -3.187 1.00 90.69 106 SER A CA 1
ATOM 898 C C . SER A 1 106 ? 3.144 -18.866 -3.664 1.00 90.69 106 SER A C 1
ATOM 900 O O . SER A 1 106 ? 2.688 -19.290 -4.731 1.00 90.69 106 SER A O 1
ATOM 902 N N . PHE A 1 107 ? 3.915 -19.598 -2.868 1.00 89.81 107 PHE A N 1
ATOM 903 C CA . PHE A 1 107 ? 4.184 -21.018 -3.047 1.00 89.81 107 PHE A CA 1
ATOM 904 C C . PHE A 1 107 ? 3.821 -21.713 -1.739 1.00 89.81 107 PHE A C 1
ATOM 906 O O . PHE A 1 107 ? 4.122 -21.193 -0.665 1.00 89.81 107 PHE A O 1
ATOM 913 N N . GLN A 1 108 ? 3.122 -22.839 -1.835 1.00 88.62 108 GLN A N 1
ATOM 914 C CA . GLN A 1 108 ? 2.797 -23.662 -0.678 1.00 88.62 108 GLN A CA 1
ATOM 915 C C . GLN A 1 108 ? 3.832 -24.771 -0.578 1.00 88.62 108 GLN A C 1
ATOM 917 O O . GLN A 1 108 ? 4.079 -25.462 -1.564 1.00 88.62 108 GLN A O 1
ATOM 922 N N . PHE A 1 109 ? 4.403 -24.908 0.610 1.00 91.50 109 PHE A N 1
ATOM 923 C CA . PHE A 1 109 ? 5.340 -25.963 0.956 1.00 91.50 109 PHE A CA 1
ATOM 924 C C . PHE A 1 109 ? 4.748 -26.750 2.123 1.00 91.50 109 PHE A C 1
ATOM 926 O O . PHE A 1 109 ? 4.203 -26.150 3.055 1.00 91.50 109 PHE A O 1
ATOM 933 N N . LEU A 1 110 ? 4.810 -28.076 2.055 1.00 91.12 110 LEU A N 1
ATOM 934 C CA . LEU A 1 110 ? 4.298 -28.969 3.098 1.00 91.12 110 LEU A CA 1
ATOM 935 C C . LEU A 1 110 ? 5.310 -29.170 4.225 1.00 91.12 110 LEU A C 1
ATOM 937 O O . LEU A 1 110 ? 4.926 -29.344 5.382 1.00 91.12 110 LEU A O 1
ATOM 941 N N . ASP A 1 111 ? 6.598 -29.111 3.897 1.00 91.12 111 ASP A N 1
ATOM 942 C CA . ASP A 1 111 ? 7.686 -29.167 4.859 1.00 91.12 111 ASP A CA 1
ATOM 943 C C . ASP A 1 111 ? 8.890 -28.325 4.411 1.00 91.12 111 ASP A C 1
ATOM 945 O O . ASP A 1 111 ? 8.936 -27.782 3.306 1.00 91.12 111 ASP A O 1
ATOM 949 N N . LEU A 1 112 ? 9.864 -28.174 5.313 1.00 89.44 112 LEU A N 1
ATOM 950 C CA . LEU A 1 112 ? 11.043 -27.336 5.096 1.00 89.44 112 LEU A CA 1
ATOM 951 C C . LEU A 1 112 ? 11.900 -27.802 3.908 1.00 89.44 112 LEU A C 1
ATOM 953 O O . LEU A 1 112 ? 12.545 -26.968 3.277 1.00 89.44 112 LEU A O 1
ATOM 957 N N . ASN A 1 113 ? 11.918 -29.102 3.600 1.00 91.94 113 ASN A N 1
ATOM 958 C CA . ASN A 1 113 ? 12.772 -29.644 2.544 1.00 91.94 113 ASN A CA 1
ATOM 959 C C . ASN A 1 113 ? 12.285 -29.239 1.153 1.00 91.94 113 ASN A C 1
ATOM 961 O O . ASN A 1 113 ? 13.092 -29.169 0.236 1.00 91.94 113 ASN A O 1
ATOM 965 N N . GLU A 1 114 ? 10.995 -28.937 0.990 1.00 90.50 114 GLU A N 1
ATOM 966 C CA . GLU A 1 114 ? 10.461 -28.440 -0.283 1.00 90.50 114 GLU A CA 1
ATOM 967 C C . GLU A 1 114 ? 10.892 -26.992 -0.592 1.00 90.50 114 GLU A C 1
ATOM 969 O O . GLU A 1 114 ? 10.738 -26.532 -1.724 1.00 90.50 114 GLU A O 1
ATOM 974 N N . CYS A 1 115 ? 11.426 -26.267 0.400 1.00 81.38 115 CYS A N 1
ATOM 975 C CA . CYS A 1 115 ? 11.828 -24.862 0.285 1.00 81.38 115 CYS A CA 1
ATOM 976 C C . CYS A 1 115 ? 13.351 -24.660 0.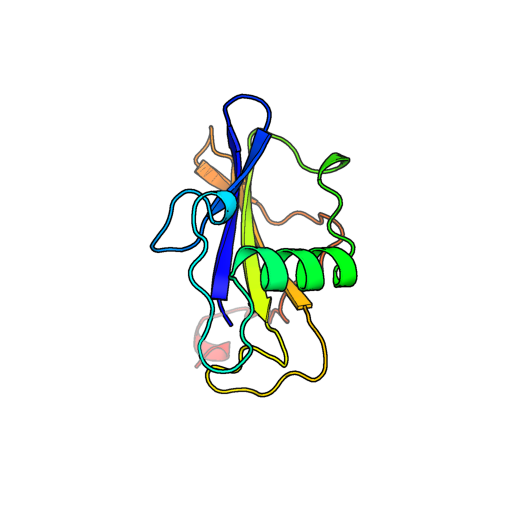115 1.00 81.38 115 CYS A C 1
ATOM 978 O O . CYS A 1 115 ? 13.793 -23.514 -0.031 1.00 81.38 115 CYS A O 1
ATOM 980 N N . LEU A 1 116 ? 14.142 -25.740 0.178 1.00 70.00 116 LEU A N 1
ATOM 981 C CA . LEU A 1 116 ? 15.609 -25.756 0.049 1.00 70.00 116 LEU A CA 1
ATOM 982 C C . LEU A 1 116 ? 16.041 -26.170 -1.363 1.00 70.00 116 LEU A C 1
ATOM 984 O O . LEU A 1 116 ? 17.004 -25.549 -1.867 1.00 70.00 116 LEU A O 1
#

Radius of gyration: 15.43 Å; chains: 1; bounding box: 30×47×36 Å

Organism: NCBI:txid392032

pLDDT: mean 95.1, std 4.22, range [70.0, 98.69]

Sequence (116 aa):
GTFFKVYYFENEWHVSSNSRIDIKQFREKYARCGKTNKQLWQEAAKEAGLDYSKLDKRFAYFFERVHPDYKIVIQYDKPMLYHLGTRDMLTLDELDIDIGVSKPRSFQFLDLNECL

Foldseek 3Di:
DFKWKWADDPNDIAIAGPVGRHQVVDDDADPQQRDGPVVLVVQACVVQVQDPVQDDRQKMWMWDWDAQSDDDDDHDPHTHIATAWMARNVVRDIDDDDRSGHHPDDDDDPDPVVVD